Protein AF-A0A970Q444-F1 (afdb_monomer_lite)

Sequence (114 aa):
MHGKYVAPFEEAIKCRSEMLNQNPPPEIALLSALKPFVDSKCCTVIDKLVSSYNMATLAKVMAEDLAYARGRGNIHPMDLVSRKPRPETMSRMQFSTLGILLPLIILLIFVETH

Secondary structure (DSSP, 8-state):
-HHHHHHHHHHHHHHHHHHHHHS--HHHHHHHHTGGGS-HHHHHHHHHHHHHHHHHHHHHHHHHHHHHHHTTSS--THHHHHSPPPHHHHHH-PPPHHHHHHHHHHHHHHHHH-

Structure (mmCIF, N/CA/C/O backbone):
data_AF-A0A970Q444-F1
#
_entry.id   AF-A0A970Q444-F1
#
loop_
_atom_site.group_PDB
_atom_site.id
_atom_site.type_symbol
_atom_site.label_atom_id
_atom_site.label_alt_id
_atom_site.label_comp_id
_atom_site.label_asym_id
_atom_site.label_entity_id
_atom_site.label_seq_id
_atom_site.pdbx_PDB_ins_code
_atom_site.Cartn_x
_atom_site.Cartn_y
_atom_site.Cartn_z
_atom_site.occupancy
_atom_site.B_iso_or_equiv
_atom_site.auth_seq_id
_atom_site.auth_comp_id
_atom_site.auth_asym_id
_atom_site.auth_atom_id
_atom_site.pdbx_PDB_model_num
ATOM 1 N N . MET A 1 1 ? 3.249 -12.073 -26.040 1.00 48.06 1 MET A N 1
ATOM 2 C CA . MET A 1 1 ? 3.507 -10.799 -25.329 1.00 48.06 1 MET A CA 1
ATOM 3 C C . MET A 1 1 ? 3.348 -10.910 -23.811 1.00 48.06 1 MET A C 1
ATOM 5 O O . MET A 1 1 ? 4.166 -10.314 -23.127 1.00 48.06 1 MET A O 1
ATOM 9 N N . HIS A 1 2 ? 2.405 -11.704 -23.276 1.00 50.53 2 HIS A N 1
ATOM 10 C CA . HIS A 1 2 ? 2.213 -11.873 -21.821 1.00 50.53 2 HIS A CA 1
ATOM 11 C C . HIS A 1 2 ? 3.499 -12.188 -21.032 1.00 50.53 2 HIS A C 1
ATOM 13 O O . HIS A 1 2 ? 3.845 -11.434 -20.134 1.00 50.53 2 HIS A O 1
ATOM 19 N N . GLY A 1 3 ? 4.271 -13.212 -21.410 1.00 54.25 3 GLY A N 1
ATOM 20 C CA . GLY A 1 3 ? 5.454 -13.615 -20.629 1.00 54.25 3 GLY A CA 1
ATOM 21 C C . GLY A 1 3 ? 6.610 -12.603 -20.578 1.00 54.25 3 GLY A C 1
ATOM 22 O O . GLY A 1 3 ? 7.388 -12.629 -19.636 1.00 54.25 3 GLY A O 1
ATOM 23 N N . LYS A 1 4 ? 6.728 -11.689 -21.554 1.00 60.44 4 LYS A N 1
ATOM 24 C CA . LYS A 1 4 ? 7.826 -10.698 -21.594 1.00 60.44 4 LYS A CA 1
ATOM 25 C C . LYS A 1 4 ? 7.538 -9.428 -20.786 1.00 60.44 4 LYS A C 1
ATOM 27 O O . LYS A 1 4 ? 8.471 -8.706 -20.460 1.00 60.44 4 LYS A O 1
ATOM 32 N N . TYR A 1 5 ? 6.267 -9.149 -20.497 1.00 62.78 5 TYR A N 1
ATOM 33 C CA . TYR A 1 5 ? 5.839 -7.887 -19.886 1.00 62.78 5 TYR A CA 1
ATOM 34 C C . TYR A 1 5 ? 5.022 -8.090 -18.607 1.00 62.78 5 TYR A C 1
ATOM 36 O O . TYR A 1 5 ? 5.171 -7.302 -17.686 1.00 62.78 5 TYR A O 1
ATOM 44 N N . VAL A 1 6 ? 4.205 -9.143 -18.505 1.00 68.25 6 VAL A N 1
ATOM 45 C CA . VAL A 1 6 ? 3.322 -9.356 -17.344 1.00 68.25 6 VAL A CA 1
ATOM 46 C C . VAL A 1 6 ? 4.043 -10.021 -16.179 1.00 68.25 6 VAL A C 1
ATOM 48 O O . VAL A 1 6 ? 3.950 -9.513 -15.068 1.00 68.25 6 VAL A O 1
ATOM 51 N N . ALA A 1 7 ? 4.839 -11.064 -16.426 1.00 77.94 7 ALA A N 1
ATOM 52 C CA . ALA A 1 7 ? 5.583 -11.737 -15.356 1.00 77.94 7 ALA A CA 1
ATOM 53 C C . ALA A 1 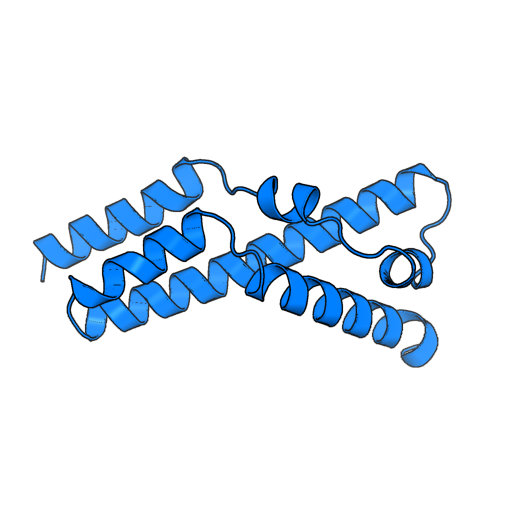7 ? 6.518 -10.784 -14.570 1.00 77.94 7 ALA A C 1
ATOM 55 O O . ALA A 1 7 ? 6.463 -10.791 -13.341 1.00 77.94 7 ALA A O 1
ATOM 56 N N . PRO A 1 8 ? 7.283 -9.877 -15.220 1.00 73.38 8 PRO A N 1
ATOM 57 C CA . PRO A 1 8 ? 8.067 -8.873 -14.497 1.00 73.38 8 PRO A CA 1
ATOM 58 C C . PRO A 1 8 ? 7.217 -7.911 -13.652 1.00 73.38 8 PRO A C 1
ATOM 60 O O . PRO A 1 8 ? 7.635 -7.485 -12.579 1.00 73.38 8 PRO A O 1
ATOM 63 N N . PHE A 1 9 ? 6.015 -7.561 -14.114 1.00 74.56 9 PHE A N 1
ATOM 64 C CA . PHE A 1 9 ? 5.101 -6.701 -13.362 1.00 74.56 9 PHE A CA 1
ATOM 65 C C . PHE A 1 9 ? 4.512 -7.415 -12.142 1.00 74.56 9 PHE A C 1
ATOM 67 O O . PHE A 1 9 ? 4.468 -6.829 -11.064 1.00 74.56 9 PHE A O 1
ATOM 74 N N . GLU A 1 10 ? 4.094 -8.671 -12.283 1.00 82.31 10 GLU A N 1
ATOM 75 C CA . GLU A 1 10 ? 3.573 -9.478 -11.174 1.00 82.31 10 GLU A CA 1
ATOM 76 C C . GLU A 1 10 ? 4.637 -9.706 -10.095 1.00 82.31 10 GLU A C 1
ATOM 78 O O . GLU A 1 10 ? 4.362 -9.555 -8.904 1.00 82.31 10 GLU A O 1
ATOM 83 N N . GLU A 1 11 ? 5.875 -9.988 -10.500 1.00 82.06 11 GLU A N 1
ATOM 84 C CA . GLU A 1 11 ? 7.000 -10.159 -9.581 1.00 82.06 11 GLU A CA 1
ATOM 85 C C . GLU A 1 11 ? 7.364 -8.845 -8.872 1.00 82.06 11 GLU A C 1
ATOM 87 O O . GLU A 1 11 ? 7.580 -8.821 -7.657 1.00 82.06 11 GLU A O 1
ATOM 92 N N . ALA A 1 12 ? 7.332 -7.726 -9.602 1.00 79.38 12 ALA A N 1
ATOM 93 C CA . ALA A 1 12 ? 7.514 -6.394 -9.041 1.00 79.38 12 ALA A CA 1
ATOM 94 C C . ALA A 1 12 ? 6.435 -6.042 -8.000 1.00 79.38 12 ALA A C 1
ATOM 96 O O . ALA A 1 12 ? 6.781 -5.529 -6.929 1.00 79.38 12 ALA A O 1
ATOM 97 N N . ILE A 1 13 ? 5.162 -6.337 -8.292 1.00 83.00 13 ILE A N 1
ATOM 98 C CA . ILE A 1 13 ? 4.016 -6.152 -7.387 1.00 83.00 13 ILE A CA 1
ATOM 99 C C . ILE A 1 13 ? 4.186 -7.014 -6.137 1.00 83.00 13 ILE A C 1
ATOM 101 O O . ILE A 1 13 ? 4.064 -6.503 -5.023 1.00 83.00 13 ILE A O 1
ATOM 105 N N . LYS A 1 14 ? 4.523 -8.298 -6.303 1.00 85.50 14 LYS A N 1
ATOM 106 C CA . LYS A 1 14 ? 4.716 -9.233 -5.191 1.00 85.50 14 LYS A CA 1
ATOM 107 C C . LYS A 1 14 ? 5.828 -8.769 -4.250 1.00 85.50 14 LYS A C 1
ATOM 109 O O . LYS A 1 14 ? 5.588 -8.626 -3.055 1.00 85.50 14 LYS A O 1
ATOM 114 N N . CYS A 1 15 ? 7.007 -8.451 -4.787 1.00 82.56 15 CYS A N 1
ATOM 115 C CA . CYS A 1 15 ? 8.151 -7.991 -3.994 1.00 82.56 15 CYS A CA 1
ATOM 116 C C . CYS A 1 15 ? 7.827 -6.714 -3.195 1.00 82.56 15 CYS A C 1
ATOM 118 O O . CYS A 1 15 ? 8.166 -6.592 -2.017 1.00 82.56 15 CYS A O 1
ATOM 120 N N . ARG A 1 16 ? 7.117 -5.763 -3.812 1.00 81.81 16 ARG A N 1
ATOM 121 C CA . ARG A 1 16 ? 6.695 -4.516 -3.157 1.00 81.81 16 ARG A CA 1
ATOM 122 C C . ARG A 1 16 ? 5.617 -4.749 -2.106 1.00 81.81 16 ARG A C 1
ATOM 124 O O . ARG A 1 16 ? 5.686 -4.140 -1.044 1.00 81.81 16 ARG A O 1
ATOM 131 N N . SER A 1 17 ? 4.672 -5.650 -2.362 1.00 83.38 17 SER A N 1
ATOM 132 C CA . SER A 1 17 ? 3.656 -6.039 -1.383 1.00 83.38 17 SER A CA 1
ATOM 133 C C . SER A 1 17 ? 4.274 -6.712 -0.158 1.00 83.38 17 SER A C 1
ATOM 135 O O . SER A 1 17 ? 3.878 -6.406 0.962 1.00 83.38 17 SER A O 1
ATOM 137 N N . GLU A 1 18 ? 5.252 -7.600 -0.344 1.00 86.06 18 GLU A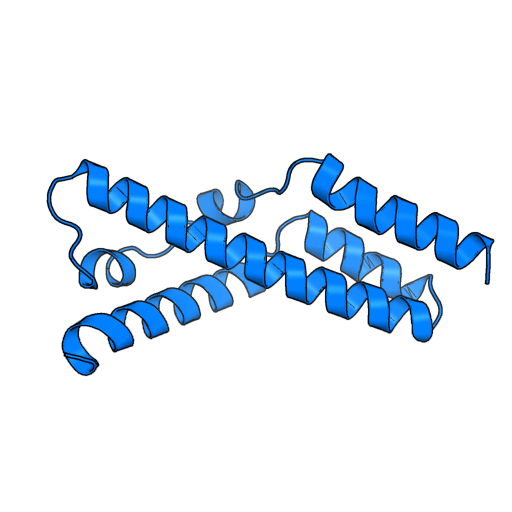 N 1
ATOM 138 C CA . GLU A 1 18 ? 5.975 -8.235 0.765 1.00 86.06 18 GLU A CA 1
ATOM 139 C C . GLU A 1 18 ? 6.705 -7.192 1.616 1.00 86.06 18 GLU A C 1
ATOM 141 O O . GLU A 1 18 ? 6.614 -7.215 2.844 1.00 86.06 18 GLU A O 1
ATOM 146 N N . MET A 1 19 ? 7.368 -6.226 0.976 1.00 82.19 19 MET A N 1
ATOM 147 C CA . MET A 1 19 ? 8.080 -5.176 1.700 1.00 82.19 19 MET A CA 1
ATOM 148 C C . MET A 1 19 ? 7.138 -4.189 2.406 1.00 82.19 19 MET A C 1
ATOM 150 O O . MET A 1 19 ? 7.460 -3.728 3.501 1.00 82.19 19 MET A O 1
ATOM 154 N N . LEU A 1 20 ? 5.973 -3.901 1.814 1.00 80.12 20 LEU A N 1
ATOM 155 C CA . LEU A 1 20 ? 4.911 -3.098 2.425 1.00 80.12 20 LEU A CA 1
ATOM 156 C C . LEU A 1 20 ? 4.342 -3.782 3.674 1.00 80.12 20 LEU A C 1
ATOM 158 O O . LEU A 1 20 ? 4.147 -3.131 4.692 1.00 80.12 20 LEU A O 1
ATOM 162 N N . ASN A 1 21 ? 4.143 -5.100 3.629 1.00 82.06 21 ASN A N 1
ATOM 163 C CA . ASN A 1 21 ? 3.675 -5.866 4.785 1.00 82.06 21 ASN A CA 1
ATOM 164 C C . ASN A 1 21 ? 4.700 -5.881 5.931 1.00 82.06 21 ASN A C 1
ATOM 166 O O . ASN A 1 21 ? 4.314 -5.892 7.096 1.00 82.06 21 ASN A O 1
ATOM 170 N N . GLN A 1 22 ? 5.998 -5.875 5.613 1.00 82.81 22 GLN A N 1
ATOM 171 C CA . GLN A 1 22 ? 7.070 -5.791 6.613 1.00 82.81 22 GLN A CA 1
ATOM 172 C C . GLN A 1 22 ? 7.233 -4.379 7.191 1.00 82.81 22 GLN A C 1
ATOM 174 O O . GLN A 1 22 ? 7.652 -4.232 8.335 1.00 82.81 22 GLN A O 1
ATOM 179 N N . ASN A 1 23 ? 6.924 -3.349 6.401 1.00 77.81 23 ASN A N 1
ATOM 180 C CA . ASN A 1 23 ? 7.089 -1.944 6.768 1.00 77.81 23 ASN A CA 1
ATOM 181 C C . ASN A 1 23 ? 5.813 -1.163 6.422 1.00 77.81 23 ASN A C 1
ATOM 183 O O . ASN A 1 23 ? 5.830 -0.348 5.491 1.00 77.81 23 ASN A O 1
ATOM 187 N N . PRO A 1 24 ? 4.696 -1.428 7.122 1.00 75.69 24 PRO A N 1
ATOM 188 C CA . PRO A 1 24 ? 3.443 -0.763 6.826 1.00 75.69 24 PRO A CA 1
ATOM 189 C C . PRO A 1 24 ? 3.579 0.743 7.089 1.00 75.69 24 PRO A C 1
ATOM 191 O O . PRO A 1 24 ? 4.198 1.144 8.081 1.00 75.69 24 PRO A O 1
ATOM 194 N N . PRO A 1 25 ? 2.984 1.591 6.236 1.00 76.25 25 PRO A N 1
ATOM 195 C CA . PRO A 1 25 ? 2.862 3.012 6.500 1.00 76.25 25 PRO A CA 1
ATOM 196 C C . PRO A 1 25 ? 2.225 3.259 7.880 1.00 76.25 25 PRO A C 1
ATOM 198 O O . PRO A 1 25 ? 1.325 2.502 8.277 1.00 76.25 25 PRO A O 1
ATOM 201 N N . PRO A 1 26 ? 2.654 4.303 8.616 1.00 76.50 26 PRO A N 1
ATOM 202 C CA . PRO A 1 26 ? 2.109 4.644 9.932 1.00 76.50 26 PRO A CA 1
ATOM 203 C C . PRO A 1 26 ? 0.576 4.691 9.977 1.00 76.50 26 PRO A C 1
ATOM 205 O O . PRO A 1 26 ? -0.032 4.314 10.972 1.00 76.50 26 PRO A O 1
ATOM 208 N N . GLU A 1 27 ? -0.054 5.097 8.879 1.00 75.88 27 GLU A N 1
ATOM 209 C CA . GLU A 1 27 ? -1.498 5.165 8.673 1.00 75.88 27 GLU A CA 1
ATOM 210 C C . GLU A 1 27 ? -2.191 3.811 8.847 1.00 75.88 27 GLU A C 1
ATOM 212 O O . GLU A 1 27 ? -3.199 3.695 9.544 1.00 75.88 27 GLU A O 1
ATOM 217 N N . ILE A 1 28 ? -1.629 2.772 8.230 1.00 78.56 28 ILE A N 1
ATOM 218 C CA . ILE A 1 28 ? -2.151 1.405 8.289 1.00 78.56 28 ILE A CA 1
ATOM 219 C C . ILE A 1 28 ? -1.953 0.823 9.687 1.00 78.56 28 ILE A C 1
ATOM 221 O O . ILE A 1 28 ? -2.844 0.140 10.203 1.00 78.56 28 ILE A O 1
ATOM 225 N N . ALA A 1 29 ? -0.815 1.126 10.319 1.00 77.88 29 ALA A N 1
ATOM 226 C CA . ALA A 1 29 ? -0.542 0.729 11.695 1.00 77.88 29 ALA A CA 1
ATOM 227 C C . ALA A 1 29 ? -1.529 1.388 12.675 1.00 77.88 29 ALA A C 1
ATOM 229 O O . ALA A 1 29 ? -2.103 0.696 13.514 1.00 77.88 29 ALA A O 1
ATOM 230 N N . LEU A 1 30 ? -1.794 2.690 12.520 1.00 79.00 30 LEU A N 1
ATOM 231 C CA . LEU A 1 30 ? -2.756 3.441 13.331 1.00 79.00 30 LEU A CA 1
ATOM 232 C C . LEU A 1 30 ? -4.177 2.893 13.180 1.00 79.00 30 LEU A C 1
ATOM 234 O O . LEU A 1 30 ? -4.816 2.595 14.183 1.00 79.00 30 LEU A O 1
ATOM 238 N N . LEU A 1 31 ? -4.657 2.694 11.947 1.00 78.81 31 LEU A N 1
ATOM 239 C CA . LEU A 1 31 ? -5.985 2.121 11.700 1.00 78.81 31 LEU A CA 1
ATOM 240 C C . LEU A 1 31 ? -6.118 0.720 12.310 1.00 78.81 31 LEU A C 1
ATOM 242 O O . LEU A 1 31 ? -7.118 0.413 12.955 1.00 78.81 31 LEU A O 1
ATOM 246 N N . SER A 1 32 ? -5.091 -0.120 12.163 1.00 81.75 32 SER A N 1
ATOM 247 C CA . SER A 1 32 ? -5.085 -1.470 12.740 1.00 81.75 32 SER A CA 1
ATOM 248 C C . SER A 1 32 ? -5.070 -1.454 14.272 1.00 81.75 32 SER A C 1
ATOM 250 O O . SER A 1 32 ? -5.700 -2.309 14.892 1.00 81.75 32 SER A O 1
ATOM 252 N N . ALA A 1 33 ? -4.404 -0.470 14.884 1.00 82.44 33 ALA A N 1
ATOM 253 C CA . ALA A 1 33 ? -4.343 -0.297 16.334 1.00 82.44 33 ALA A CA 1
ATOM 254 C C . ALA A 1 33 ? -5.681 0.137 16.960 1.00 82.44 33 ALA A C 1
ATOM 256 O O . ALA A 1 33 ? -5.850 -0.015 18.166 1.00 82.44 33 ALA A O 1
ATOM 257 N N . LEU A 1 34 ? -6.640 0.632 16.167 1.00 79.75 34 LEU A N 1
ATOM 258 C CA . LEU A 1 34 ? -7.976 1.007 16.650 1.00 79.75 34 LEU A CA 1
ATOM 259 C C . LEU A 1 34 ? -8.908 -0.195 16.848 1.00 79.75 34 LEU A C 1
ATOM 261 O O . LEU A 1 34 ? -9.868 -0.096 17.606 1.00 79.75 34 LEU A O 1
ATOM 265 N N . LYS A 1 35 ? -8.625 -1.337 16.208 1.00 84.25 35 LYS A N 1
ATOM 266 C CA . LYS A 1 35 ? -9.477 -2.540 16.255 1.00 84.25 35 LYS A CA 1
ATOM 267 C C . L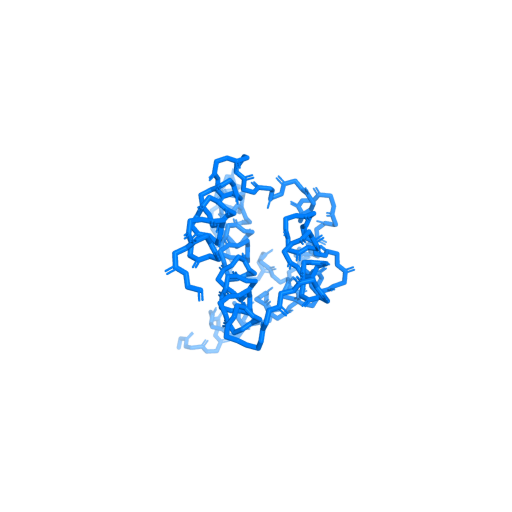YS A 1 35 ? -9.859 -3.005 17.669 1.00 84.25 35 LYS A C 1
ATOM 269 O O . LYS A 1 35 ? -11.022 -3.342 17.853 1.00 84.25 35 LYS A O 1
ATOM 274 N N . PRO A 1 36 ? -8.958 -3.015 18.674 1.00 84.31 36 PRO A N 1
ATOM 275 C CA . PRO A 1 36 ? -9.307 -3.451 20.028 1.00 84.31 36 PRO A CA 1
ATOM 276 C C . PRO A 1 36 ? -10.321 -2.543 20.739 1.00 84.31 36 PRO A C 1
ATOM 278 O O . PRO A 1 36 ? -10.881 -2.948 21.752 1.00 84.31 36 PRO A O 1
ATOM 281 N N . PHE A 1 37 ? -10.528 -1.321 20.242 1.00 79.69 37 PHE A N 1
ATOM 282 C CA . PHE A 1 37 ? -11.361 -0.299 20.876 1.00 79.69 37 PHE A CA 1
ATOM 283 C C . PHE A 1 37 ? -12.728 -0.128 20.208 1.00 79.69 37 PHE A C 1
ATOM 285 O O . PHE A 1 37 ? -13.513 0.707 20.648 1.00 79.69 37 PHE A O 1
ATOM 292 N N . VAL A 1 38 ? -13.015 -0.882 19.144 1.00 77.56 38 VAL A N 1
ATOM 293 C CA . VAL A 1 38 ? -14.250 -0.752 18.363 1.00 77.56 38 VAL A CA 1
ATOM 294 C C . VAL A 1 38 ? -14.987 -2.084 18.260 1.00 77.56 38 VAL A C 1
ATOM 296 O O . VAL A 1 38 ? -14.425 -3.151 18.504 1.00 77.56 38 VAL A O 1
ATOM 299 N N . ASP A 1 39 ? -16.262 -2.034 17.883 1.00 82.31 39 ASP A N 1
ATOM 300 C CA . ASP A 1 39 ? -17.074 -3.234 17.711 1.00 82.31 39 ASP A CA 1
ATOM 301 C C . ASP A 1 39 ? -16.702 -4.039 16.443 1.00 82.31 39 ASP A C 1
ATOM 303 O O . ASP A 1 39 ? -15.893 -3.633 15.599 1.00 82.31 39 ASP A O 1
ATOM 307 N N . SER A 1 40 ? -17.315 -5.216 16.287 1.00 81.06 40 SER A N 1
ATOM 308 C CA . SER A 1 40 ? -17.051 -6.115 15.152 1.00 81.06 40 SER A CA 1
ATOM 309 C C . SER A 1 40 ? -17.455 -5.529 13.788 1.00 81.06 40 SER A C 1
ATOM 311 O O . SER A 1 40 ? -16.838 -5.848 12.764 1.00 81.06 40 SER A O 1
ATOM 313 N N . LYS A 1 41 ? -18.455 -4.638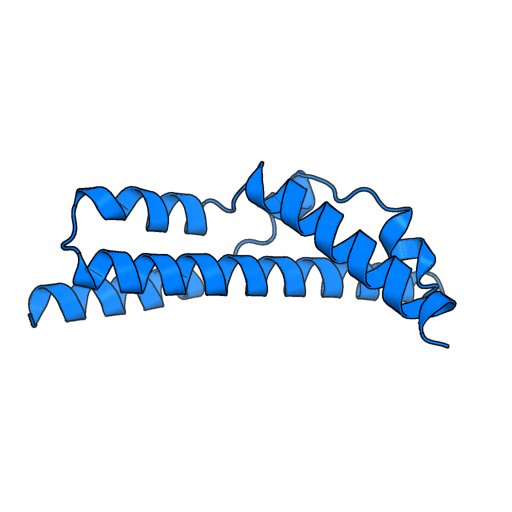 13.751 1.00 77.56 41 LYS A N 1
ATOM 314 C CA . LYS A 1 41 ? -18.891 -3.962 12.521 1.00 77.56 41 LYS A CA 1
ATOM 315 C C . LYS A 1 41 ? -17.849 -2.934 12.083 1.00 77.56 41 LYS A C 1
ATOM 317 O O . LYS A 1 41 ? -17.446 -2.928 10.919 1.00 77.56 41 LYS A O 1
ATOM 322 N N . CYS A 1 42 ? -17.346 -2.137 13.018 1.00 77.12 42 CYS A N 1
ATOM 323 C CA . CYS A 1 42 ? -16.284 -1.162 12.803 1.00 77.12 42 CYS A CA 1
ATOM 324 C C . CYS A 1 42 ? -14.955 -1.838 12.451 1.00 77.12 42 CYS A C 1
ATOM 326 O O . CYS A 1 42 ? -14.250 -1.356 11.566 1.00 77.12 42 CYS A O 1
ATOM 328 N N . CYS A 1 43 ? -14.648 -3.003 13.034 1.00 82.69 43 CYS A N 1
ATOM 329 C CA . CYS A 1 43 ? -13.497 -3.818 12.628 1.00 82.69 43 CYS A CA 1
ATOM 330 C C . CYS A 1 43 ? -13.515 -4.141 11.124 1.00 82.69 43 CYS A C 1
ATOM 332 O O . CYS A 1 43 ? -12.497 -3.994 10.449 1.00 82.69 43 CYS A O 1
ATOM 334 N N . THR A 1 44 ? -14.683 -4.492 10.574 1.00 81.00 44 THR A N 1
ATOM 335 C CA . THR A 1 44 ? -14.835 -4.791 9.137 1.00 81.00 44 THR A CA 1
ATOM 336 C C . THR A 1 44 ? -14.580 -3.555 8.264 1.00 81.00 44 THR A C 1
ATOM 338 O O . THR A 1 44 ? -14.021 -3.659 7.169 1.00 81.00 44 THR A O 1
ATOM 341 N N . VAL A 1 45 ? -14.983 -2.370 8.732 1.00 79.88 45 VAL A N 1
ATOM 342 C CA . VAL A 1 45 ? -14.703 -1.097 8.048 1.00 79.88 45 VAL A CA 1
ATOM 343 C C . VAL A 1 45 ? -13.204 -0.801 8.076 1.00 79.88 45 VAL A C 1
ATOM 345 O O . VAL A 1 45 ? -12.628 -0.482 7.036 1.00 79.88 45 VAL A O 1
ATOM 348 N N . ILE A 1 46 ? -12.556 -0.984 9.230 1.00 80.62 46 ILE A N 1
ATOM 349 C CA . ILE A 1 46 ? -11.105 -0.831 9.382 1.00 80.62 46 ILE A CA 1
ATOM 350 C C . ILE A 1 46 ? -10.352 -1.776 8.437 1.00 80.62 46 ILE A C 1
ATOM 352 O O . ILE A 1 46 ? -9.422 -1.335 7.767 1.00 80.62 46 ILE A O 1
ATOM 356 N N . ASP A 1 47 ? -10.761 -3.041 8.311 1.00 84.56 47 ASP A N 1
ATOM 357 C CA . ASP A 1 47 ? -10.126 -4.001 7.396 1.00 84.56 47 ASP A CA 1
ATOM 358 C C . ASP A 1 47 ? -10.196 -3.559 5.932 1.00 84.56 47 ASP A C 1
ATOM 360 O O . ASP A 1 47 ? -9.197 -3.606 5.206 1.00 84.56 47 ASP A O 1
ATOM 364 N N . LYS A 1 48 ? -11.364 -3.076 5.495 1.00 81.62 48 LYS A N 1
ATOM 365 C CA . LYS A 1 48 ? -11.549 -2.547 4.136 1.00 81.62 48 LYS A CA 1
ATOM 366 C C . LYS A 1 48 ? -10.697 -1.308 3.890 1.00 81.62 48 LYS A C 1
ATOM 368 O O . LYS A 1 48 ? -10.129 -1.167 2.805 1.00 81.62 48 LYS A O 1
ATOM 373 N N . LEU A 1 49 ? -10.588 -0.428 4.884 1.00 78.44 49 LEU A N 1
ATOM 374 C CA . LEU A 1 49 ? -9.730 0.750 4.811 1.00 78.44 49 LEU A CA 1
ATOM 375 C C . LEU A 1 49 ? -8.265 0.335 4.698 1.00 78.44 49 LEU A C 1
ATOM 377 O O . LEU A 1 49 ? -7.618 0.707 3.727 1.00 78.44 49 LEU A O 1
ATOM 381 N N . VAL A 1 50 ? -7.764 -0.504 5.605 1.00 83.25 50 VAL A N 1
ATOM 382 C CA . VAL A 1 50 ? -6.383 -1.013 5.572 1.00 83.25 50 VAL A CA 1
ATOM 383 C C . VAL A 1 50 ? -6.057 -1.665 4.225 1.00 83.25 50 VAL A C 1
ATOM 385 O O . VAL A 1 50 ? -5.020 -1.368 3.633 1.00 83.25 50 VAL A O 1
ATOM 388 N N . SER A 1 51 ? -6.955 -2.500 3.694 1.00 82.81 51 SER A N 1
ATOM 389 C CA . SER A 1 51 ? -6.791 -3.116 2.371 1.00 82.81 51 SER A CA 1
ATOM 390 C C . SER A 1 51 ? -6.713 -2.074 1.247 1.00 82.81 51 SER A C 1
ATOM 392 O O . SER A 1 51 ? -5.815 -2.137 0.405 1.00 82.81 51 SER A O 1
ATOM 394 N N . SER A 1 52 ? -7.599 -1.075 1.268 1.00 80.06 52 SER A N 1
ATOM 395 C CA . SER A 1 52 ? -7.625 0.003 0.270 1.00 80.06 52 SER A CA 1
ATOM 396 C C . SER A 1 52 ? -6.355 0.853 0.321 1.00 80.06 52 SER A C 1
ATOM 398 O O . SER A 1 52 ? -5.783 1.164 -0.722 1.00 80.06 52 SER A O 1
ATOM 400 N N . TYR A 1 53 ? -5.873 1.173 1.524 1.00 78.56 53 TYR A N 1
ATOM 401 C CA . TYR A 1 53 ? -4.613 1.884 1.722 1.00 78.56 53 TYR A CA 1
ATOM 402 C C . TYR A 1 53 ? -3.422 1.098 1.205 1.00 78.56 53 TYR A C 1
ATOM 404 O O . TYR A 1 53 ? -2.620 1.654 0.466 1.00 78.56 53 TYR A O 1
ATOM 412 N N . ASN A 1 54 ? -3.333 -0.193 1.529 1.00 80.88 54 ASN A N 1
ATOM 413 C CA . ASN A 1 54 ? -2.255 -1.047 1.039 1.00 80.88 54 ASN A CA 1
ATOM 414 C C . ASN A 1 54 ? -2.203 -1.062 -0.493 1.00 80.88 54 ASN A C 1
ATOM 416 O O . ASN A 1 54 ? -1.139 -0.872 -1.083 1.00 80.88 54 ASN A O 1
ATOM 420 N N . MET A 1 55 ? -3.359 -1.225 -1.143 1.00 81.50 55 MET A N 1
ATOM 421 C CA . MET A 1 55 ? -3.461 -1.200 -2.604 1.00 81.50 55 MET A CA 1
ATOM 422 C C . MET A 1 55 ? -3.076 0.161 -3.186 1.00 81.50 55 MET A C 1
ATOM 424 O O . MET A 1 55 ? -2.352 0.228 -4.180 1.00 81.50 55 MET A O 1
ATOM 428 N N . ALA A 1 56 ? -3.525 1.249 -2.564 1.00 79.69 56 ALA A N 1
ATOM 429 C CA . ALA A 1 56 ? -3.224 2.595 -3.022 1.00 79.69 56 ALA A CA 1
ATOM 430 C C . ALA A 1 56 ? -1.732 2.938 -2.841 1.00 79.69 56 ALA A C 1
ATOM 432 O O . ALA A 1 56 ? -1.126 3.508 -3.751 1.00 79.69 56 ALA A O 1
ATOM 433 N N . THR A 1 57 ? -1.115 2.552 -1.716 1.00 78.94 57 THR A N 1
ATOM 434 C CA . THR A 1 57 ? 0.332 2.690 -1.497 1.00 78.94 57 THR A CA 1
ATOM 435 C C . THR A 1 57 ? 1.084 1.906 -2.563 1.00 78.94 57 THR A C 1
ATOM 437 O O . THR A 1 57 ? 1.929 2.472 -3.248 1.00 78.94 57 THR A O 1
ATOM 440 N N . LEU A 1 58 ? 0.731 0.637 -2.781 1.00 80.56 58 LEU A N 1
ATOM 441 C CA . LEU A 1 58 ? 1.373 -0.211 -3.785 1.00 80.56 58 LEU A CA 1
ATOM 442 C C . LEU A 1 58 ? 1.281 0.385 -5.197 1.00 80.56 58 LEU A C 1
ATOM 444 O O . LEU A 1 58 ? 2.280 0.424 -5.916 1.00 80.56 58 LEU A O 1
ATOM 448 N N . ALA A 1 59 ? 0.115 0.906 -5.583 1.00 80.38 59 ALA A N 1
ATOM 449 C CA . ALA A 1 59 ? -0.077 1.567 -6.870 1.00 80.38 59 ALA A CA 1
ATOM 450 C C . ALA A 1 59 ? 0.803 2.819 -7.018 1.00 80.38 59 ALA A C 1
ATOM 452 O O . ALA A 1 59 ? 1.416 3.017 -8.069 1.00 80.38 59 ALA A O 1
ATOM 453 N N . LYS A 1 60 ? 0.917 3.637 -5.964 1.00 79.25 60 LYS A N 1
ATOM 454 C CA . LYS A 1 60 ? 1.794 4.815 -5.948 1.00 79.25 60 LYS A CA 1
ATOM 455 C C . LYS A 1 60 ? 3.269 4.422 -6.091 1.00 79.25 60 LYS A C 1
ATOM 457 O O . LYS A 1 60 ? 3.971 5.031 -6.895 1.00 79.25 60 LYS A O 1
ATOM 462 N N . VAL A 1 61 ? 3.709 3.358 -5.410 1.00 77.81 61 VAL A N 1
ATOM 463 C CA . VAL A 1 61 ? 5.084 2.825 -5.525 1.00 77.81 61 VAL A CA 1
ATOM 464 C C . VAL A 1 61 ? 5.393 2.430 -6.950 1.00 77.81 61 VAL A C 1
ATOM 466 O O . VAL A 1 61 ? 6.395 2.859 -7.520 1.00 77.81 61 VAL A O 1
ATOM 469 N N . MET A 1 62 ? 4.494 1.653 -7.542 1.00 78.06 62 MET A N 1
ATOM 470 C CA . MET A 1 62 ? 4.634 1.209 -8.920 1.00 78.06 62 MET A CA 1
ATOM 471 C C . MET A 1 62 ? 4.665 2.397 -9.892 1.00 78.06 62 MET A C 1
ATOM 473 O O . MET A 1 62 ? 5.469 2.402 -10.823 1.00 78.06 62 MET A O 1
ATOM 477 N N . ALA A 1 63 ? 3.838 3.423 -9.672 1.00 77.19 63 ALA A N 1
ATOM 478 C CA . ALA A 1 63 ? 3.806 4.619 -10.509 1.00 77.19 63 ALA A CA 1
ATOM 479 C C . ALA A 1 63 ? 5.096 5.454 -10.416 1.00 77.19 63 ALA A C 1
ATOM 481 O O . ALA A 1 63 ? 5.603 5.900 -11.446 1.00 77.19 63 ALA A O 1
ATOM 482 N N . GLU A 1 64 ? 5.655 5.646 -9.218 1.00 75.94 64 GLU A N 1
ATOM 483 C CA . GLU A 1 64 ? 6.924 6.367 -9.040 1.00 75.94 64 GLU A CA 1
ATOM 484 C C . GLU A 1 64 ? 8.109 5.598 -9.636 1.00 75.94 64 GLU A C 1
ATOM 486 O O . GLU A 1 64 ? 8.959 6.194 -10.303 1.00 75.94 64 GLU A O 1
ATOM 491 N N . ASP A 1 65 ? 8.142 4.272 -9.476 1.00 74.25 65 ASP A N 1
ATOM 492 C CA . ASP A 1 65 ? 9.163 3.426 -10.096 1.00 74.25 65 ASP A CA 1
ATOM 493 C C . ASP A 1 65 ? 9.110 3.506 -11.629 1.00 74.25 65 ASP A C 1
ATOM 495 O O . ASP A 1 65 ? 10.149 3.642 -12.285 1.00 74.25 65 ASP A O 1
ATOM 499 N N . LEU A 1 66 ? 7.902 3.503 -12.203 1.00 73.38 66 LEU A N 1
ATOM 500 C CA . LEU A 1 66 ? 7.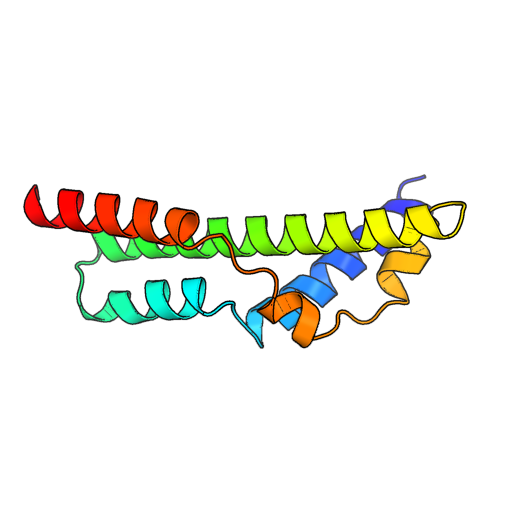681 3.691 -13.638 1.00 73.38 66 LEU A CA 1
ATOM 501 C C . LEU A 1 66 ? 8.090 5.089 -14.118 1.00 73.38 66 LEU A C 1
ATOM 503 O O . LEU A 1 66 ? 8.746 5.218 -15.154 1.00 73.38 66 LEU A O 1
ATOM 507 N N . ALA A 1 67 ? 7.727 6.142 -13.381 1.00 72.38 67 ALA A N 1
ATOM 508 C CA . ALA A 1 67 ? 8.094 7.517 -13.714 1.00 72.38 67 ALA A CA 1
ATOM 509 C C . ALA A 1 67 ? 9.616 7.713 -13.690 1.00 72.38 67 ALA A C 1
ATOM 511 O O . ALA A 1 67 ? 10.183 8.333 -14.593 1.00 72.38 67 ALA A O 1
ATOM 512 N N . TYR A 1 68 ? 10.293 7.127 -12.703 1.00 69.00 68 TYR A N 1
ATOM 513 C CA . TYR A 1 68 ? 11.747 7.149 -12.623 1.00 69.00 68 TYR A CA 1
ATOM 514 C C . TYR A 1 68 ? 12.402 6.405 -13.793 1.00 69.00 68 TYR A C 1
ATOM 516 O O . TYR A 1 68 ? 13.342 6.923 -14.397 1.00 69.00 68 TYR A O 1
ATOM 524 N N . ALA A 1 69 ? 11.910 5.208 -14.134 1.00 69.00 69 ALA A N 1
ATOM 525 C CA . ALA A 1 69 ? 12.404 4.447 -15.283 1.00 69.00 69 ALA A CA 1
ATOM 526 C C . ALA A 1 69 ? 12.245 5.246 -16.589 1.00 69.00 69 ALA A C 1
ATOM 528 O O . ALA A 1 69 ? 13.155 5.293 -17.414 1.00 69.00 69 ALA A O 1
ATOM 529 N N . ARG A 1 70 ? 11.134 5.981 -16.733 1.00 64.44 70 ARG A N 1
ATOM 530 C CA . ARG A 1 70 ? 10.881 6.862 -17.883 1.00 64.44 70 ARG A CA 1
ATOM 531 C C . ARG A 1 70 ? 11.896 8.000 -18.005 1.00 64.44 70 ARG A C 1
ATOM 533 O O . ARG A 1 70 ? 12.278 8.343 -19.121 1.00 64.44 70 ARG A O 1
ATOM 540 N N . GLY A 1 71 ? 12.358 8.555 -16.884 1.00 60.56 71 GLY A N 1
ATOM 541 C CA . GLY A 1 71 ? 13.361 9.626 -16.847 1.00 60.56 71 GLY A CA 1
ATOM 542 C C . GLY A 1 71 ? 14.747 9.232 -17.378 1.00 60.56 71 GLY A C 1
ATOM 543 O O . GLY A 1 71 ? 15.578 10.109 -17.588 1.00 60.56 71 GLY A O 1
ATOM 544 N N . ARG A 1 72 ? 15.004 7.936 -17.618 1.00 59.09 72 ARG A N 1
ATOM 545 C CA . ARG A 1 72 ? 16.277 7.417 -18.152 1.00 59.09 72 ARG A CA 1
ATOM 546 C C . ARG A 1 72 ? 16.256 7.073 -19.647 1.00 59.09 72 ARG A C 1
ATOM 548 O O . ARG A 1 72 ? 17.278 6.640 -20.164 1.00 59.09 72 ARG A O 1
ATOM 555 N N . GLY A 1 73 ? 15.141 7.326 -20.339 1.00 66.25 73 GLY A N 1
ATOM 556 C CA . GLY A 1 73 ? 14.970 6.968 -21.749 1.00 66.25 73 GLY A CA 1
ATOM 557 C C . GLY A 1 73 ? 14.692 5.470 -21.905 1.00 66.25 73 GLY A C 1
ATOM 558 O O . GLY A 1 73 ? 15.534 4.641 -21.599 1.00 66.25 73 GLY A O 1
ATOM 559 N N . ASN A 1 74 ? 13.498 5.135 -22.396 1.00 59.31 74 ASN A N 1
ATOM 560 C CA . ASN A 1 74 ? 12.940 3.784 -22.565 1.00 59.31 74 ASN A CA 1
ATOM 561 C C . ASN A 1 74 ? 12.700 2.985 -21.270 1.00 59.31 74 ASN A C 1
ATOM 563 O O . ASN A 1 74 ? 13.610 2.458 -20.647 1.00 59.31 74 ASN A O 1
ATOM 567 N N . ILE A 1 75 ? 11.417 2.831 -20.923 1.00 61.84 75 ILE A N 1
ATOM 568 C CA . ILE A 1 75 ? 10.955 1.963 -19.833 1.00 61.84 75 ILE A CA 1
ATOM 569 C C . ILE A 1 75 ? 11.091 0.506 -20.292 1.00 61.84 75 ILE A C 1
ATOM 571 O O . ILE A 1 75 ? 10.328 0.073 -21.162 1.00 61.84 75 ILE A O 1
ATOM 575 N N . HIS A 1 76 ? 12.015 -0.261 -19.710 1.00 63.88 76 HIS A N 1
ATOM 576 C CA . HIS A 1 76 ? 12.052 -1.708 -19.895 1.00 63.88 76 HIS A CA 1
ATOM 577 C C . HIS A 1 76 ? 11.394 -2.403 -18.684 1.00 63.88 76 HIS A C 1
ATOM 579 O O . HIS A 1 76 ? 11.709 -2.075 -17.544 1.00 63.88 76 HIS A O 1
ATOM 585 N N . PRO A 1 77 ? 10.498 -3.394 -18.863 1.00 62.44 77 PRO A N 1
ATOM 586 C CA . PRO A 1 77 ? 9.793 -4.044 -17.744 1.00 62.44 77 PRO A CA 1
ATOM 587 C C . PRO A 1 77 ? 10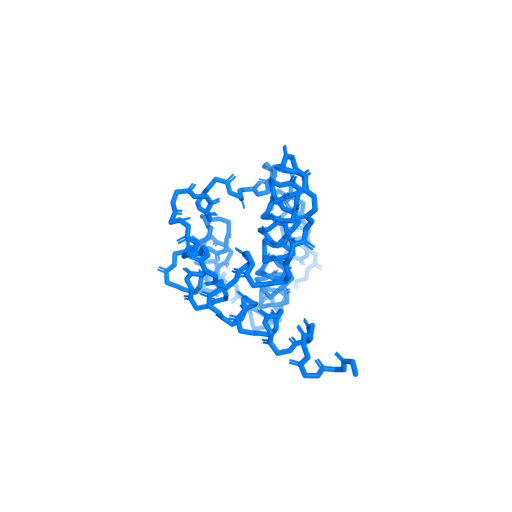.726 -4.665 -16.698 1.00 62.44 77 PRO A C 1
ATOM 589 O O . PRO A 1 77 ? 10.396 -4.721 -15.517 1.00 62.44 77 PRO A O 1
ATOM 592 N N . MET A 1 78 ? 11.914 -5.100 -17.129 1.00 68.12 78 MET A N 1
ATOM 593 C CA . MET A 1 78 ? 12.935 -5.658 -16.234 1.00 68.12 78 MET A CA 1
ATOM 594 C C . MET A 1 78 ? 13.543 -4.617 -15.285 1.00 68.12 78 MET A C 1
ATOM 596 O O . MET A 1 78 ? 14.105 -4.995 -14.257 1.00 68.12 78 MET A O 1
ATOM 600 N N . ASP A 1 79 ? 13.398 -3.320 -15.567 1.00 68.81 79 ASP A N 1
ATOM 601 C CA . ASP A 1 79 ? 13.854 -2.246 -14.678 1.00 68.81 79 ASP A CA 1
ATOM 602 C C . ASP A 1 79 ? 13.056 -2.232 -13.360 1.00 68.81 79 ASP A C 1
ATOM 604 O O . ASP A 1 79 ? 13.580 -1.847 -12.314 1.00 68.81 79 ASP A O 1
ATOM 608 N N . LEU A 1 80 ? 11.804 -2.713 -13.383 1.00 64.88 80 LEU A N 1
ATOM 609 C CA . LEU A 1 80 ? 10.938 -2.808 -12.202 1.00 64.88 80 LEU A CA 1
ATOM 610 C C . LEU A 1 80 ? 11.324 -3.962 -11.267 1.00 64.88 80 LEU A C 1
ATOM 612 O O . LEU A 1 80 ? 11.137 -3.850 -10.053 1.00 64.88 80 LEU A O 1
ATOM 616 N N . VAL A 1 81 ? 11.853 -5.057 -11.823 1.00 64.69 81 VAL A N 1
ATOM 617 C CA . VAL A 1 81 ? 12.267 -6.260 -11.074 1.00 64.69 81 VAL A CA 1
ATOM 618 C C . VAL A 1 81 ? 13.693 -6.119 -10.546 1.00 64.69 81 VAL A C 1
ATOM 620 O O . VAL A 1 81 ? 13.994 -6.513 -9.424 1.00 64.69 81 VAL A O 1
ATOM 623 N N . SER A 1 82 ? 14.581 -5.513 -11.335 1.00 63.50 82 SER A N 1
ATOM 624 C CA . SER A 1 82 ? 15.988 -5.309 -10.961 1.00 63.50 82 SER A CA 1
ATOM 625 C C . SER A 1 82 ? 16.180 -4.243 -9.875 1.00 63.50 82 SER A C 1
ATOM 627 O O . SER A 1 82 ? 17.196 -4.241 -9.175 1.00 63.50 82 SER A O 1
ATOM 629 N N . ARG A 1 83 ? 15.191 -3.366 -9.666 1.00 65.25 83 ARG A N 1
ATOM 630 C CA . ARG A 1 83 ? 15.149 -2.471 -8.510 1.00 65.25 83 ARG A CA 1
ATOM 631 C C . ARG A 1 83 ? 14.492 -3.145 -7.318 1.00 65.25 83 ARG A C 1
ATOM 633 O O . ARG A 1 83 ? 13.269 -3.222 -7.229 1.00 65.25 83 ARG A O 1
ATOM 640 N N . LYS A 1 84 ? 15.320 -3.515 -6.339 1.00 61.59 84 LYS A N 1
ATOM 641 C CA . LYS A 1 84 ? 14.817 -3.769 -4.990 1.00 61.59 84 LYS A CA 1
ATOM 642 C C . LYS A 1 84 ? 14.146 -2.493 -4.471 1.00 61.59 84 LYS A C 1
ATOM 644 O O . LYS A 1 84 ? 14.785 -1.433 -4.497 1.00 61.59 84 LYS A O 1
ATOM 649 N N . PRO A 1 85 ? 12.885 -2.572 -4.025 1.00 61.84 85 PRO A N 1
ATOM 650 C CA . PRO A 1 85 ? 12.220 -1.422 -3.448 1.00 61.84 85 PRO A CA 1
ATOM 651 C C . PRO A 1 85 ? 13.005 -0.979 -2.203 1.00 61.84 85 PRO A C 1
ATOM 653 O O . PRO A 1 85 ? 13.541 -1.804 -1.463 1.00 61.84 85 PRO A O 1
ATOM 656 N N . ARG A 1 86 ? 13.157 0.335 -2.002 1.00 63.97 86 ARG A N 1
ATOM 657 C CA . ARG A 1 86 ? 13.864 0.869 -0.830 1.00 63.97 86 ARG A CA 1
ATOM 658 C C . ARG A 1 86 ? 12.865 1.065 0.314 1.00 63.97 86 ARG A C 1
ATOM 660 O O . ARG A 1 86 ? 11.821 1.677 0.074 1.00 63.97 86 ARG A O 1
ATOM 667 N N . PRO A 1 87 ? 13.165 0.615 1.545 1.00 61.03 87 PRO A N 1
ATOM 668 C CA . PRO A 1 87 ? 12.284 0.809 2.703 1.00 61.03 87 PRO A CA 1
ATOM 669 C C . PRO A 1 87 ? 11.925 2.283 2.928 1.00 61.03 87 PRO A C 1
ATOM 671 O O . PRO A 1 87 ? 10.782 2.618 3.216 1.00 61.03 87 PRO A O 1
ATOM 674 N N . GLU A 1 88 ? 12.890 3.172 2.692 1.00 60.66 88 GLU A N 1
ATOM 675 C CA . GLU A 1 88 ? 12.747 4.631 2.777 1.00 60.66 88 GLU A CA 1
ATOM 676 C C . GLU A 1 88 ? 11.741 5.202 1.771 1.00 60.66 88 GLU A C 1
ATOM 678 O O . GLU A 1 88 ? 11.130 6.235 2.023 1.00 60.66 88 GLU A O 1
ATOM 683 N N . THR A 1 89 ? 11.575 4.561 0.613 1.00 62.44 89 THR A N 1
ATOM 684 C CA . THR A 1 89 ? 10.591 4.972 -0.393 1.00 62.44 89 THR A CA 1
ATOM 685 C C . THR A 1 89 ? 9.195 4.534 0.034 1.00 62.44 89 THR A C 1
ATOM 687 O O . THR A 1 89 ? 8.259 5.317 -0.073 1.00 62.44 89 THR A O 1
ATOM 690 N N . MET A 1 90 ? 9.064 3.334 0.607 1.00 60.56 90 MET A N 1
ATOM 691 C CA . MET A 1 90 ? 7.788 2.844 1.141 1.00 60.56 90 MET A CA 1
ATOM 692 C C . MET A 1 90 ? 7.291 3.689 2.314 1.00 60.56 90 MET A C 1
ATOM 694 O O . MET A 1 90 ? 6.124 4.067 2.342 1.00 60.56 90 MET A O 1
ATOM 698 N N . SER A 1 91 ? 8.179 4.049 3.244 1.00 56.84 91 SER A N 1
ATOM 699 C CA . SER A 1 91 ? 7.821 4.855 4.418 1.00 56.84 91 SER A CA 1
ATOM 700 C C . SER A 1 91 ? 7.532 6.323 4.094 1.00 56.84 91 SER A C 1
ATOM 702 O O . SER A 1 91 ? 6.859 6.993 4.875 1.00 56.84 91 SER A O 1
ATOM 704 N N . ARG A 1 92 ? 8.015 6.826 2.947 1.00 57.75 92 ARG A N 1
ATOM 705 C CA . ARG A 1 92 ? 7.717 8.168 2.415 1.00 57.75 92 ARG A CA 1
ATOM 706 C C . ARG A 1 92 ? 6.472 8.214 1.542 1.00 57.75 92 ARG A C 1
ATOM 708 O O . ARG A 1 92 ? 5.967 9.306 1.281 1.00 57.75 92 ARG A O 1
ATOM 715 N N . MET A 1 93 ? 5.939 7.069 1.117 1.00 60.88 93 MET A N 1
ATOM 716 C CA . MET A 1 93 ? 4.629 6.998 0.468 1.00 60.88 93 MET A CA 1
ATOM 717 C C . MET A 1 93 ? 3.508 7.053 1.491 1.00 60.88 93 MET A C 1
ATOM 719 O O . MET A 1 93 ? 2.631 6.199 1.558 1.00 60.88 93 MET A O 1
ATOM 723 N N . GLN A 1 94 ? 3.557 8.127 2.262 1.00 61.22 94 GLN A N 1
ATOM 724 C CA . GLN A 1 94 ? 2.489 8.552 3.129 1.00 61.22 94 GLN A CA 1
ATOM 725 C C . GLN A 1 94 ? 1.391 9.138 2.248 1.00 61.22 94 GLN A C 1
ATOM 727 O O . GLN A 1 94 ? 1.650 9.842 1.254 1.00 61.22 94 GLN A O 1
ATOM 732 N N . PHE A 1 95 ? 0.154 8.799 2.579 1.00 61.59 95 PHE A N 1
ATOM 733 C CA . PHE A 1 95 ? -0.973 9.573 2.086 1.00 61.59 95 PHE A CA 1
ATOM 734 C C . PHE A 1 95 ? -0.989 10.874 2.878 1.00 61.59 95 PHE A C 1
ATOM 736 O O . PHE A 1 95 ? -0.550 10.913 4.026 1.00 61.59 95 PHE A O 1
ATOM 743 N N . SER A 1 96 ? -1.442 11.974 2.270 1.00 60.34 96 SER A N 1
ATOM 744 C CA . SER A 1 96 ? -1.531 13.220 3.035 1.00 60.34 96 SER A CA 1
ATOM 745 C C . SER A 1 96 ? -2.390 12.984 4.281 1.00 60.34 96 SER A C 1
ATOM 747 O O . SER A 1 96 ? -3.274 12.128 4.274 1.00 60.34 96 SER A O 1
ATOM 749 N N . THR A 1 97 ? -2.158 13.745 5.347 1.00 57.88 97 THR A N 1
ATOM 750 C CA . THR A 1 97 ? -2.899 13.628 6.612 1.00 57.88 97 THR A CA 1
ATOM 751 C C . THR A 1 97 ? -4.420 13.626 6.401 1.00 57.88 97 THR A C 1
ATOM 753 O O . THR A 1 97 ? -5.143 12.937 7.114 1.00 57.88 97 THR A O 1
ATOM 756 N N . LEU A 1 98 ? -4.904 14.325 5.365 1.00 55.72 98 LEU A N 1
ATOM 757 C CA . LEU A 1 98 ? -6.304 14.330 4.922 1.00 55.72 98 LEU A CA 1
ATOM 758 C C . LEU A 1 98 ? -6.808 12.962 4.464 1.00 55.72 98 LEU A C 1
ATOM 760 O O . LEU A 1 98 ? -7.960 12.625 4.719 1.00 55.72 98 LEU A O 1
ATOM 764 N N . GLY A 1 99 ? -5.942 12.177 3.824 1.00 61.00 99 GLY A N 1
ATOM 765 C CA . GLY A 1 99 ? -6.206 10.795 3.475 1.00 61.00 99 GLY A CA 1
ATOM 766 C C . GLY A 1 99 ? -6.687 10.029 4.696 1.00 61.00 99 GLY A C 1
ATOM 767 O O . GLY A 1 99 ? -7.737 9.428 4.599 1.00 61.00 99 GLY A O 1
ATOM 768 N N . ILE A 1 100 ? -5.965 10.098 5.823 1.00 58.91 100 ILE A N 1
ATOM 769 C CA . ILE A 1 100 ? -6.218 9.357 7.084 1.00 58.91 100 ILE A CA 1
ATOM 770 C C . ILE A 1 100 ? -7.344 9.972 7.909 1.00 58.91 100 ILE A C 1
ATOM 772 O O . ILE A 1 100 ? -8.140 9.263 8.526 1.00 58.91 100 ILE A O 1
ATOM 776 N N . LEU A 1 101 ? -7.393 11.304 7.938 1.00 58.41 101 LEU A N 1
ATOM 777 C CA . LEU A 1 101 ? -8.389 12.048 8.695 1.00 58.41 101 LEU A CA 1
ATOM 778 C C . LEU A 1 101 ? -9.792 11.755 8.179 1.00 58.41 101 LEU A C 1
ATOM 780 O O . LEU A 1 101 ? -10.701 11.635 8.986 1.00 58.41 101 LEU A O 1
ATOM 784 N N . LEU A 1 102 ? -9.983 11.589 6.869 1.00 66.50 102 LEU A N 1
ATOM 785 C CA . LEU A 1 102 ? -11.314 11.372 6.309 1.00 66.50 102 LEU A CA 1
ATOM 786 C C . LEU A 1 102 ? -11.943 10.029 6.760 1.00 66.50 102 LEU A C 1
ATOM 788 O O . LEU A 1 102 ? -13.056 10.063 7.279 1.00 66.50 102 LEU A O 1
ATOM 792 N N . PRO A 1 103 ? -11.265 8.865 6.681 1.00 64.19 103 PRO A N 1
ATOM 793 C CA . PRO A 1 103 ? -11.741 7.614 7.265 1.00 64.19 103 PRO A CA 1
ATOM 794 C C . PRO A 1 103 ? -11.932 7.669 8.777 1.00 64.19 103 PRO A C 1
ATOM 796 O O . PRO A 1 103 ? -12.889 7.085 9.270 1.00 64.19 103 PRO A O 1
ATOM 799 N N . LEU A 1 104 ? -11.053 8.366 9.508 1.00 64.50 104 LEU A N 1
ATOM 800 C CA . LEU A 1 104 ? -11.190 8.564 10.955 1.00 64.50 104 LEU A CA 1
ATOM 801 C C . LEU A 1 104 ? -12.431 9.387 11.299 1.00 64.50 104 LEU A C 1
ATOM 803 O O . LEU A 1 104 ? -13.173 9.003 12.191 1.00 64.50 104 LEU A O 1
ATOM 807 N N . ILE A 1 105 ? -12.681 10.481 10.578 1.00 66.25 105 ILE A N 1
ATOM 808 C CA . ILE A 1 105 ? -13.876 11.318 10.737 1.00 66.25 105 ILE A CA 1
ATOM 809 C C . ILE A 1 105 ? -15.127 10.502 10.402 1.00 66.25 105 ILE A C 1
ATOM 811 O O . ILE A 1 105 ? -16.092 10.541 11.154 1.00 66.25 105 ILE A O 1
ATOM 815 N N . ILE A 1 106 ? -15.106 9.714 9.323 1.00 66.31 106 ILE A N 1
ATOM 816 C CA . ILE A 1 106 ? -16.224 8.831 8.961 1.00 66.31 106 ILE A CA 1
ATOM 817 C C . ILE A 1 106 ? -16.459 7.771 10.048 1.00 66.31 106 ILE A C 1
ATOM 819 O O . ILE A 1 106 ? -17.605 7.537 10.415 1.00 66.31 106 ILE A O 1
ATOM 823 N N . LEU A 1 107 ? -15.400 7.159 10.589 1.00 64.94 107 LEU A N 1
ATOM 824 C CA . LEU A 1 107 ? -15.489 6.197 11.695 1.00 64.94 107 LEU A CA 1
ATOM 825 C C . LEU A 1 107 ? -16.027 6.844 12.975 1.00 64.94 107 LEU A C 1
ATOM 827 O O . LEU A 1 107 ? -16.888 6.258 13.619 1.00 64.94 107 LEU A O 1
ATOM 831 N N . LEU A 1 108 ? -15.561 8.044 13.321 1.00 66.56 108 LEU A N 1
ATOM 832 C CA . LEU A 1 108 ? -16.023 8.797 14.488 1.00 66.56 108 LEU A CA 1
ATOM 833 C C . LEU A 1 108 ? -17.511 9.142 14.372 1.00 66.56 108 LEU A C 1
ATOM 835 O O . LEU A 1 108 ? -18.262 8.867 15.298 1.00 66.56 108 LEU A O 1
ATOM 839 N N . ILE A 1 109 ? -17.953 9.646 13.215 1.00 63.88 109 ILE A N 1
ATOM 840 C CA . ILE A 1 109 ? -19.374 9.922 12.952 1.00 63.88 109 ILE A CA 1
ATOM 841 C C . ILE A 1 109 ? -20.185 8.618 13.002 1.00 63.88 109 ILE A C 1
ATOM 843 O O . ILE A 1 109 ? -21.267 8.596 13.581 1.00 63.88 109 ILE A O 1
ATOM 847 N N . PHE A 1 110 ? -19.682 7.519 12.430 1.00 61.47 110 PHE A N 1
ATOM 848 C CA . PHE A 1 110 ? -20.394 6.237 12.412 1.00 61.47 110 PHE A CA 1
ATOM 849 C C . PHE A 1 110 ? -20.565 5.635 13.815 1.00 61.47 110 PHE A C 1
ATOM 851 O O . PHE A 1 110 ? -21.643 5.148 14.124 1.00 61.47 110 PHE A O 1
ATOM 858 N N . VAL A 1 111 ? -19.537 5.701 14.666 1.00 60.38 111 VAL A N 1
ATOM 859 C CA . VAL A 1 111 ? -19.590 5.243 16.070 1.00 60.38 111 VAL A CA 1
ATOM 860 C C . VAL A 1 111 ? -20.466 6.149 16.938 1.00 60.38 111 VAL A C 1
ATOM 862 O O . VAL A 1 111 ? -21.062 5.690 17.900 1.00 60.38 111 VAL A O 1
ATOM 865 N N . GLU A 1 112 ? -20.552 7.442 16.633 1.00 52.66 112 GLU A N 1
ATOM 866 C CA . GLU A 1 112 ? -21.412 8.365 17.384 1.00 52.66 112 GLU A CA 1
ATOM 867 C C . GLU A 1 112 ? -22.896 8.238 16.984 1.00 52.66 112 GLU A C 1
ATOM 869 O O . GLU A 1 112 ? -23.788 8.569 17.763 1.00 52.66 112 GLU A O 1
ATOM 874 N N . THR A 1 113 ? -23.176 7.738 15.774 1.00 55.88 113 THR A N 1
ATOM 875 C CA . THR A 1 113 ? -24.540 7.584 15.235 1.00 55.88 113 THR A CA 1
ATOM 876 C C . THR A 1 113 ? -25.132 6.177 15.378 1.00 55.88 113 THR A C 1
ATOM 878 O O . THR A 1 113 ? -26.332 6.009 15.131 1.00 55.88 113 THR A O 1
ATOM 881 N N . HIS A 1 114 ? -24.345 5.179 15.791 1.00 44.44 114 HIS A N 1
ATOM 882 C CA . HIS A 1 114 ? -24.749 3.772 15.923 1.00 44.44 114 HIS A CA 1
ATOM 883 C C . HIS A 1 114 ? -24.242 3.129 17.210 1.00 44.44 114 HIS A C 1
ATOM 885 O O . HIS A 1 114 ? -24.948 2.209 17.686 1.00 44.44 114 HIS A O 1
#

Foldseek 3Di:
DCVQAVVLVVLLLVLVLVLCVVQPAVLLVVLCVCCVVDDPVLNVLSVVLSVVVSVVLSVVQVVVQQVVCVVVPDNGSVSSVVDRDDSVSSRVSDDPPCSSVVSVVVSVVVVVVD

Radius of gyration: 17.04 Å; chains: 1; bounding box: 41×28×46 Å

pLDDT: mean 71.25, std 10.03, range [44.44, 86.06]